Protein AF-R7UAU2-F1 (afdb_monomer)

Structure (mmCIF, N/CA/C/O backbone):
data_AF-R7UAU2-F1
#
_entry.id   AF-R7UAU2-F1
#
loop_
_atom_site.group_PDB
_atom_site.id
_atom_site.type_symbol
_atom_site.label_atom_id
_atom_site.label_alt_id
_atom_site.label_comp_id
_atom_site.label_asym_id
_atom_site.label_entity_id
_atom_site.label_seq_id
_atom_site.pdbx_PDB_ins_code
_atom_site.Cartn_x
_atom_site.Cartn_y
_atom_site.Cartn_z
_atom_site.occupancy
_atom_site.B_iso_or_equiv
_atom_site.auth_seq_id
_atom_site.auth_comp_id
_atom_site.auth_asym_id
_atom_site.auth_atom_id
_atom_site.pdbx_PDB_model_num
ATOM 1 N N . MET A 1 1 ? -3.458 11.412 8.082 1.00 78.75 1 MET A N 1
ATOM 2 C CA . MET A 1 1 ? -2.605 11.001 9.226 1.00 78.75 1 MET A CA 1
ATOM 3 C C . MET A 1 1 ? -3.317 10.881 10.577 1.00 78.75 1 MET A C 1
ATOM 5 O O . MET A 1 1 ? -2.822 10.136 11.412 1.00 78.75 1 MET A O 1
ATOM 9 N N . LYS A 1 2 ? -4.460 11.544 10.832 1.00 86.50 2 LYS A N 1
ATOM 10 C CA . LYS A 1 2 ? -5.156 11.449 12.136 1.00 86.50 2 LYS A CA 1
ATOM 11 C C . LYS A 1 2 ? -5.537 10.007 12.523 1.00 86.50 2 LYS A C 1
ATOM 13 O O . LYS A 1 2 ? -5.185 9.568 13.609 1.00 86.50 2 LYS A O 1
ATOM 18 N N . GLN A 1 3 ? -6.148 9.258 11.604 1.00 88.06 3 GLN A N 1
ATOM 19 C CA . GLN A 1 3 ? -6.543 7.860 11.840 1.00 88.06 3 GLN A CA 1
ATOM 20 C C . GLN A 1 3 ? -5.347 6.912 12.015 1.00 88.06 3 GLN A C 1
ATOM 22 O O . GLN A 1 3 ? -5.387 6.021 12.856 1.00 88.06 3 GLN A O 1
ATOM 27 N N . LEU A 1 4 ? -4.259 7.128 11.266 1.00 87.56 4 LEU A N 1
ATOM 28 C CA . LEU A 1 4 ? -3.021 6.360 11.434 1.00 87.56 4 LEU A CA 1
ATOM 29 C C . LEU A 1 4 ? -2.416 6.587 12.824 1.00 87.56 4 LEU A C 1
ATOM 31 O O . LEU A 1 4 ? -2.006 5.638 13.481 1.00 87.56 4 LEU A O 1
ATOM 35 N N . LYS A 1 5 ? -2.419 7.840 13.294 1.00 88.19 5 LYS A N 1
ATOM 36 C CA . LYS A 1 5 ? -1.955 8.196 14.637 1.00 88.19 5 LYS A CA 1
ATOM 37 C C . LYS A 1 5 ? -2.809 7.538 15.722 1.00 88.19 5 LYS A C 1
ATOM 39 O O . LYS A 1 5 ? -2.255 7.034 16.692 1.00 88.19 5 LYS A O 1
ATOM 44 N N . GLU A 1 6 ? -4.130 7.535 15.567 1.00 91.50 6 GLU A N 1
ATOM 45 C CA . GLU A 1 6 ? -5.039 6.858 16.500 1.00 91.50 6 GLU A CA 1
ATOM 46 C C . GLU A 1 6 ? -4.784 5.344 16.529 1.00 91.50 6 GLU A C 1
ATOM 48 O O . GLU A 1 6 ? -4.576 4.796 17.609 1.00 91.50 6 GLU A O 1
ATOM 53 N N . LYS A 1 7 ? -4.680 4.687 15.363 1.00 86.38 7 LYS A N 1
ATOM 54 C CA . LYS A 1 7 ? -4.355 3.252 15.267 1.00 86.38 7 LYS A CA 1
ATOM 55 C C . LYS A 1 7 ? -3.002 2.907 15.896 1.00 86.38 7 LYS A C 1
ATOM 57 O O . LYS A 1 7 ? -2.939 2.013 16.729 1.00 86.38 7 LYS A O 1
ATOM 62 N N . ALA A 1 8 ? -1.954 3.669 15.585 1.00 88.44 8 ALA A N 1
ATOM 63 C CA . ALA A 1 8 ? -0.624 3.483 16.170 1.00 88.44 8 ALA A CA 1
ATOM 64 C C . ALA A 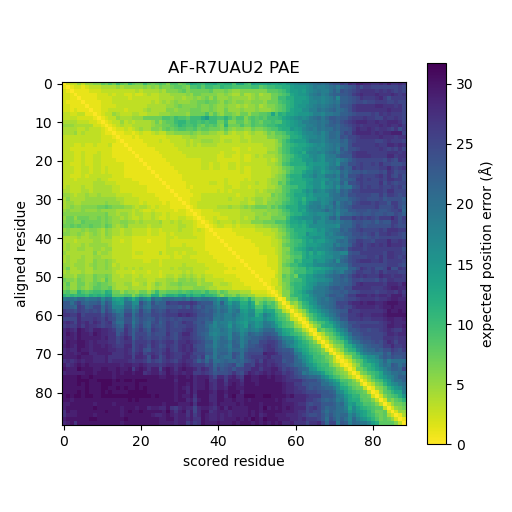1 8 ? -0.587 3.724 17.691 1.00 88.44 8 ALA A C 1
ATOM 66 O O . ALA A 1 8 ? 0.257 3.170 18.393 1.00 88.44 8 ALA A O 1
ATOM 67 N N . SER A 1 9 ? -1.477 4.580 18.208 1.00 88.38 9 SER A N 1
ATOM 68 C CA . SER A 1 9 ? -1.583 4.842 19.650 1.00 88.38 9 SER A CA 1
ATOM 69 C C . SER A 1 9 ? -2.353 3.740 20.379 1.00 88.38 9 SER A C 1
ATOM 71 O O . SER A 1 9 ? -2.087 3.510 21.556 1.00 88.38 9 SER A O 1
ATOM 73 N N . GLY A 1 10 ? -3.289 3.076 19.692 1.00 89.50 10 GLY A N 1
ATOM 74 C CA . GLY A 1 10 ? -4.037 1.931 20.208 1.00 89.50 10 GLY A CA 1
ATOM 75 C C . GLY A 1 10 ? -3.189 0.663 20.304 1.00 89.50 10 GLY A C 1
ATOM 76 O O . GLY A 1 10 ? -3.231 -0.013 21.327 1.00 89.50 10 GLY A O 1
ATOM 77 N N . ASP A 1 11 ? -2.373 0.381 19.284 1.00 89.06 11 ASP A N 1
ATOM 78 C CA . ASP A 1 11 ? -1.376 -0.691 19.312 1.00 89.06 11 ASP A CA 1
ATOM 79 C C . ASP A 1 11 ? -0.102 -0.277 18.559 1.00 89.06 11 ASP A C 1
ATOM 81 O O . ASP A 1 11 ? -0.077 -0.121 17.338 1.00 89.06 11 ASP A O 1
ATOM 85 N N . LYS A 1 12 ? 0.991 -0.119 19.311 1.00 87.38 12 LYS A N 1
ATOM 86 C CA . LYS A 1 12 ? 2.307 0.259 18.770 1.00 87.38 12 LYS A CA 1
ATOM 87 C C . LYS A 1 12 ? 2.984 -0.880 18.006 1.00 87.38 12 LYS A C 1
ATOM 89 O O . LYS A 1 12 ? 3.933 -0.639 17.258 1.00 87.38 12 LYS A O 1
ATOM 94 N N . ASN A 1 13 ? 2.553 -2.118 18.235 1.00 88.00 13 ASN A N 1
ATOM 95 C CA . ASN A 1 13 ? 3.130 -3.304 17.622 1.00 88.00 13 ASN A CA 1
ATOM 96 C C . ASN A 1 13 ? 2.305 -3.855 16.465 1.00 88.00 13 ASN A C 1
ATOM 98 O O . ASN A 1 13 ? 2.759 -4.817 15.845 1.00 88.00 13 ASN A O 1
ATOM 102 N N . ASP A 1 14 ? 1.191 -3.204 16.125 1.00 87.56 14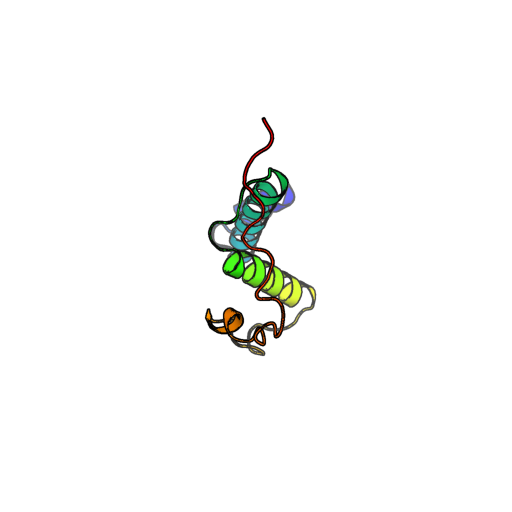 ASP A N 1
ATOM 103 C CA . ASP A 1 14 ? 0.347 -3.578 15.000 1.00 87.56 14 ASP A CA 1
ATOM 104 C C . ASP A 1 14 ? 1.179 -3.635 13.708 1.00 87.56 14 ASP A C 1
ATOM 106 O O . ASP A 1 14 ? 1.720 -2.635 13.216 1.00 87.56 14 ASP A O 1
ATOM 110 N N . LYS A 1 15 ? 1.298 -4.850 13.165 1.00 85.75 15 LYS A N 1
ATOM 111 C CA . LYS A 1 15 ? 2.044 -5.122 11.937 1.00 85.75 15 LYS A CA 1
ATOM 112 C C . LYS A 1 15 ? 1.455 -4.363 10.748 1.00 85.75 15 LYS A C 1
ATOM 114 O O . LYS A 1 15 ? 2.219 -3.841 9.944 1.00 85.75 15 LYS A O 1
ATOM 119 N N . SER A 1 16 ? 0.130 -4.230 10.670 1.00 84.12 16 SER A N 1
ATOM 120 C CA . SER A 1 16 ? -0.543 -3.508 9.585 1.00 84.12 16 SER A CA 1
ATOM 121 C C . SER A 1 16 ? -0.216 -2.013 9.608 1.00 84.12 16 SER A C 1
ATOM 123 O O . SER A 1 16 ? -0.016 -1.402 8.559 1.00 84.12 16 SER A O 1
ATOM 125 N N . VAL A 1 17 ? -0.071 -1.428 10.803 1.00 89.81 17 VAL A N 1
ATOM 126 C CA . VAL A 1 17 ? 0.336 -0.028 10.978 1.00 89.81 17 VAL A CA 1
ATOM 127 C C . VAL A 1 17 ? 1.791 0.169 10.555 1.00 89.81 17 VAL A C 1
ATOM 129 O O . VAL A 1 17 ? 2.084 1.123 9.835 1.00 89.81 17 VAL A O 1
ATOM 132 N N . LYS A 1 18 ? 2.695 -0.735 10.954 1.00 89.44 18 LYS A N 1
ATOM 133 C CA . LYS A 1 18 ? 4.112 -0.695 10.544 1.00 89.44 18 LYS A CA 1
ATOM 134 C C . LYS A 1 18 ? 4.261 -0.827 9.029 1.00 89.44 18 LYS A C 1
ATOM 136 O O . LYS A 1 18 ? 4.955 -0.023 8.410 1.00 89.44 18 LYS A O 1
ATOM 141 N N . ASP A 1 19 ? 3.558 -1.786 8.433 1.00 88.50 19 ASP A N 1
ATOM 142 C CA . ASP A 1 19 ? 3.569 -2.005 6.988 1.00 88.50 19 ASP A CA 1
ATOM 143 C C . ASP A 1 19 ? 3.010 -0.780 6.239 1.00 88.50 19 ASP A C 1
ATOM 145 O O . ASP A 1 19 ? 3.577 -0.351 5.233 1.00 88.50 19 ASP A O 1
ATOM 149 N N . LEU A 1 20 ? 1.956 -0.143 6.759 1.00 89.19 20 LEU A N 1
ATOM 150 C CA . LEU A 1 20 ? 1.396 1.077 6.175 1.00 89.19 20 LEU A CA 1
ATOM 151 C C . LEU A 1 20 ? 2.354 2.272 6.239 1.00 89.19 20 LEU A C 1
ATOM 153 O O . LEU A 1 20 ? 2.461 3.011 5.262 1.00 89.19 20 LEU A O 1
ATOM 157 N N . VAL A 1 21 ? 3.074 2.458 7.347 1.00 91.94 21 VAL A N 1
ATOM 158 C CA . VAL A 1 21 ? 4.083 3.525 7.471 1.00 91.94 21 VAL A CA 1
ATOM 159 C C . VAL A 1 21 ? 5.225 3.326 6.473 1.00 91.94 21 VAL A C 1
ATOM 161 O O . VAL A 1 21 ? 5.599 4.280 5.791 1.00 91.94 21 VAL A O 1
ATOM 164 N N . ASN A 1 22 ? 5.734 2.099 6.337 1.00 91.19 22 ASN A N 1
ATOM 165 C CA . ASN A 1 22 ? 6.798 1.792 5.377 1.00 91.19 22 ASN A CA 1
ATOM 166 C C . ASN A 1 22 ? 6.337 2.003 3.931 1.00 91.19 22 ASN A C 1
ATOM 168 O O . ASN A 1 22 ? 7.055 2.606 3.138 1.00 91.19 22 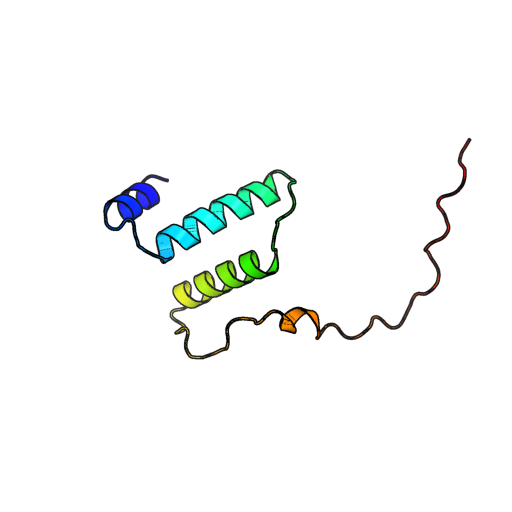ASN A O 1
ATOM 172 N N . LEU A 1 23 ? 5.107 1.591 3.604 1.00 91.38 23 LEU A N 1
ATOM 173 C CA . LEU A 1 23 ? 4.540 1.819 2.277 1.00 91.38 23 LEU A CA 1
ATOM 174 C C . LEU A 1 23 ? 4.430 3.318 1.954 1.00 91.38 23 LEU A C 1
ATOM 176 O O . LEU A 1 23 ? 4.802 3.741 0.861 1.00 91.38 23 LEU A O 1
ATOM 180 N N . LEU A 1 24 ? 3.954 4.129 2.906 1.00 92.50 24 LEU A N 1
ATOM 181 C CA . LEU A 1 24 ? 3.867 5.587 2.762 1.00 92.50 24 LEU A CA 1
ATOM 182 C C . LEU A 1 24 ? 5.246 6.220 2.534 1.00 92.50 24 LEU A C 1
ATOM 184 O O . LEU A 1 24 ? 5.373 7.111 1.694 1.00 92.50 24 LEU A O 1
ATOM 188 N N . TYR A 1 25 ? 6.266 5.760 3.259 1.00 94.56 25 TYR A N 1
ATOM 189 C CA . TYR A 1 25 ? 7.638 6.242 3.116 1.00 94.56 25 TYR A CA 1
ATOM 190 C C . TYR A 1 25 ? 8.213 5.922 1.732 1.00 94.56 25 TYR A C 1
ATOM 192 O O . TYR A 1 25 ? 8.624 6.835 1.022 1.00 94.56 25 TYR A O 1
ATOM 200 N N . GLU A 1 26 ? 8.167 4.659 1.314 1.00 93.25 26 GLU A N 1
ATOM 201 C CA . GLU A 1 26 ? 8.699 4.206 0.023 1.00 93.25 26 GLU A CA 1
ATOM 202 C C . GLU A 1 26 ? 7.948 4.836 -1.164 1.00 93.25 26 GLU A C 1
ATOM 204 O O . GLU A 1 26 ? 8.565 5.278 -2.131 1.00 93.25 26 GLU A O 1
ATOM 209 N N . THR A 1 27 ? 6.622 4.993 -1.064 1.00 93.00 27 THR A N 1
ATOM 210 C CA . THR A 1 27 ? 5.830 5.714 -2.080 1.00 93.00 27 THR A CA 1
ATOM 211 C C . THR A 1 27 ? 6.246 7.182 -2.167 1.00 93.00 27 THR A C 1
ATOM 213 O O . THR A 1 27 ? 6.371 7.739 -3.258 1.00 93.00 27 THR A O 1
ATOM 216 N N . SER A 1 28 ? 6.488 7.818 -1.016 1.00 94.12 28 SER A N 1
ATOM 217 C CA . SER A 1 28 ? 6.970 9.202 -0.973 1.00 94.12 28 SER A CA 1
ATOM 218 C C . SER A 1 28 ? 8.358 9.314 -1.603 1.00 94.12 28 SER A C 1
ATOM 220 O O . SER A 1 28 ? 8.592 10.252 -2.362 1.00 94.12 28 SER A O 1
ATOM 222 N N . LEU A 1 29 ? 9.235 8.338 -1.350 1.00 94.31 29 LEU A N 1
ATOM 223 C CA . LEU A 1 29 ? 10.576 8.233 -1.927 1.00 94.31 29 LEU A CA 1
ATOM 224 C C . LEU A 1 29 ? 10.499 8.191 -3.462 1.00 94.31 29 LEU A C 1
ATOM 226 O O . LEU A 1 29 ? 11.067 9.059 -4.126 1.00 94.31 29 LEU A O 1
ATOM 230 N N . LEU A 1 30 ? 9.680 7.282 -4.002 1.00 91.31 30 LEU A N 1
ATOM 231 C CA . LEU A 1 30 ? 9.454 7.136 -5.441 1.00 91.31 30 LEU A CA 1
ATOM 232 C C . LEU A 1 30 ? 8.872 8.412 -6.067 1.00 91.31 30 LEU A C 1
ATOM 234 O O . LEU A 1 30 ? 9.388 8.909 -7.065 1.00 91.31 30 LEU A O 1
ATOM 238 N N . SER A 1 31 ? 7.830 8.992 -5.458 1.00 94.38 31 SER A N 1
ATOM 239 C CA . SER A 1 31 ? 7.205 10.230 -5.959 1.00 94.38 31 SER A CA 1
ATOM 240 C C . SER A 1 31 ? 8.125 11.455 -5.893 1.00 94.38 31 SER A C 1
ATOM 242 O O . SER A 1 31 ? 7.947 12.403 -6.653 1.00 94.38 31 SER A O 1
ATOM 244 N N . SER A 1 32 ? 9.122 11.424 -5.005 1.00 96.44 32 SER A N 1
ATOM 245 C CA . SER A 1 32 ? 10.137 12.472 -4.868 1.00 96.44 32 SER A CA 1
ATOM 246 C C . SER A 1 32 ? 11.326 12.274 -5.817 1.00 96.44 32 SER A C 1
ATOM 248 O O . SER A 1 32 ? 12.268 13.060 -5.770 1.00 96.44 32 SER A O 1
ATOM 250 N N . GLY A 1 33 ? 11.299 11.242 -6.669 1.00 94.94 33 GLY A N 1
ATOM 251 C CA . GLY A 1 33 ? 12.348 10.946 -7.648 1.00 94.94 33 GLY A CA 1
ATOM 252 C C . GLY A 1 33 ? 13.531 10.146 -7.097 1.00 94.94 33 GLY A C 1
ATOM 253 O O . GLY A 1 33 ? 14.550 10.027 -7.774 1.00 94.94 33 GLY A O 1
ATOM 254 N N . PHE A 1 34 ? 13.420 9.598 -5.886 1.00 94.44 34 PHE A N 1
ATOM 255 C CA . PHE A 1 34 ? 14.425 8.698 -5.325 1.00 94.44 34 PHE A CA 1
ATOM 256 C C . PHE A 1 34 ? 14.119 7.247 -5.708 1.00 94.44 34 PHE A C 1
ATOM 258 O O . PHE A 1 34 ? 12.964 6.855 -5.877 1.00 94.44 34 PHE A O 1
ATOM 265 N N . SER A 1 35 ? 15.170 6.437 -5.822 1.00 91.88 35 SER A N 1
ATOM 266 C CA . SER A 1 35 ? 15.038 4.994 -6.042 1.00 91.88 35 SER A CA 1
ATOM 267 C C . SER A 1 35 ? 14.739 4.263 -4.733 1.00 91.88 35 SER A C 1
ATOM 269 O O . SER A 1 35 ? 15.148 4.705 -3.658 1.00 91.88 35 SER A O 1
ATOM 271 N N . LEU A 1 36 ? 14.031 3.138 -4.827 1.00 91.12 36 LEU A N 1
ATOM 272 C CA . LEU A 1 36 ? 13.827 2.226 -3.703 1.00 91.12 36 LEU A CA 1
ATOM 273 C C . LEU A 1 36 ? 15.090 1.392 -3.469 1.00 91.12 36 LEU A C 1
ATOM 275 O O . LEU A 1 36 ? 15.763 1.021 -4.426 1.00 91.12 36 LEU A O 1
ATOM 279 N N . GLU A 1 37 ? 15.379 1.077 -2.206 1.00 89.69 37 GLU A N 1
ATOM 280 C CA . GLU A 1 37 ? 16.472 0.166 -1.841 1.00 89.69 37 GLU A CA 1
ATOM 281 C C . GLU A 1 37 ? 16.163 -1.270 -2.283 1.00 89.69 37 GLU A C 1
ATOM 283 O O . GLU A 1 37 ? 17.002 -1.925 -2.892 1.00 89.69 37 GLU A O 1
ATOM 288 N N . ASP A 1 38 ? 14.925 -1.716 -2.046 1.00 89.69 38 ASP A N 1
ATOM 289 C CA . ASP A 1 38 ? 14.427 -3.023 -2.470 1.00 89.69 38 ASP A CA 1
ATOM 290 C C . ASP A 1 38 ? 13.002 -2.906 -3.059 1.00 89.69 38 ASP A C 1
ATOM 292 O O . ASP A 1 38 ? 12.003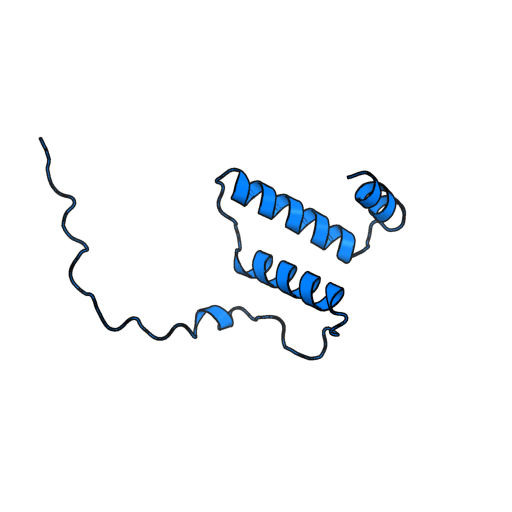 -2.845 -2.325 1.00 89.69 38 ASP A O 1
ATOM 296 N N . PRO A 1 39 ? 12.875 -2.859 -4.398 1.00 90.00 39 PRO A N 1
ATOM 297 C CA . PRO A 1 39 ? 11.582 -2.825 -5.077 1.00 90.00 39 PRO A CA 1
ATOM 298 C C . PRO A 1 39 ? 10.722 -4.079 -4.850 1.00 90.00 39 PRO A C 1
ATOM 300 O O . PRO A 1 39 ? 9.491 -3.981 -4.861 1.00 90.00 39 PRO A O 1
ATOM 303 N N . ALA A 1 40 ? 11.333 -5.249 -4.633 1.00 90.19 40 ALA A N 1
ATOM 304 C CA . ALA A 1 40 ? 10.609 -6.506 -4.451 1.00 90.19 40 ALA A CA 1
ATOM 305 C C . ALA A 1 40 ? 9.885 -6.526 -3.099 1.00 90.19 40 ALA A C 1
ATOM 307 O O . ALA A 1 40 ? 8.710 -6.899 -3.022 1.00 90.19 40 ALA A O 1
ATOM 308 N N . VAL A 1 41 ? 10.536 -6.028 -2.044 1.00 89.69 41 VAL A N 1
ATOM 309 C CA . VAL A 1 41 ? 9.917 -5.865 -0.719 1.00 89.69 41 VAL A CA 1
ATOM 310 C C . VAL A 1 41 ? 8.757 -4.866 -0.760 1.00 89.69 41 VAL A C 1
ATOM 312 O O . VAL A 1 41 ? 7.704 -5.121 -0.162 1.00 89.69 41 VAL A O 1
ATOM 315 N N . HIS A 1 42 ? 8.901 -3.759 -1.497 1.00 91.00 42 HIS A N 1
ATOM 316 C CA . HIS A 1 42 ? 7.811 -2.799 -1.701 1.00 91.00 42 HIS A CA 1
ATOM 317 C C . HIS A 1 42 ? 6.595 -3.458 -2.370 1.00 91.00 42 HIS A C 1
ATOM 319 O O . HIS A 1 42 ? 5.472 -3.367 -1.860 1.00 91.00 42 HIS A O 1
ATOM 325 N N . ALA A 1 43 ? 6.821 -4.189 -3.467 1.00 90.44 43 ALA A N 1
ATOM 326 C CA . ALA A 1 43 ? 5.777 -4.903 -4.199 1.00 90.44 43 ALA A CA 1
ATOM 327 C C . ALA A 1 43 ? 5.091 -5.977 -3.338 1.00 90.44 43 ALA A C 1
ATOM 329 O O . ALA A 1 43 ? 3.860 -6.037 -3.278 1.00 90.44 43 ALA A O 1
ATOM 330 N N . ALA A 1 44 ? 5.865 -6.774 -2.594 1.00 89.69 44 ALA A N 1
ATOM 331 C CA . ALA A 1 44 ? 5.332 -7.775 -1.672 1.00 89.69 44 ALA A CA 1
ATOM 332 C C . ALA A 1 44 ? 4.399 -7.146 -0.623 1.00 89.69 44 ALA A C 1
ATOM 334 O O . ALA A 1 44 ? 3.337 -7.696 -0.309 1.00 89.69 44 ALA A O 1
ATOM 335 N N . ARG A 1 45 ? 4.747 -5.956 -0.118 1.00 89.06 45 ARG A N 1
ATOM 336 C CA . ARG A 1 45 ? 3.915 -5.220 0.841 1.00 89.06 45 ARG A CA 1
ATOM 337 C C . ARG A 1 45 ? 2.606 -4.721 0.223 1.00 89.06 45 ARG A C 1
ATOM 339 O O . ARG A 1 45 ? 1.562 -4.824 0.869 1.00 89.06 45 ARG A O 1
ATOM 346 N N . ILE A 1 46 ? 2.638 -4.235 -1.020 1.00 90.94 46 ILE A N 1
ATOM 347 C CA . ILE A 1 46 ? 1.430 -3.847 -1.770 1.00 90.94 46 ILE A CA 1
ATOM 348 C C . ILE A 1 46 ? 0.518 -5.060 -1.967 1.00 90.94 46 ILE A C 1
ATOM 350 O O . ILE A 1 46 ? -0.672 -4.993 -1.660 1.00 90.94 46 ILE A O 1
ATOM 354 N N . HIS A 1 47 ? 1.070 -6.190 -2.410 1.00 89.62 47 HIS A N 1
ATOM 355 C CA . HIS A 1 47 ? 0.300 -7.416 -2.617 1.00 89.62 47 HIS A CA 1
ATOM 356 C C . HIS A 1 47 ? -0.361 -7.900 -1.322 1.00 89.62 47 HIS A C 1
ATOM 358 O O . HIS A 1 47 ? -1.539 -8.252 -1.338 1.00 89.62 47 HIS A O 1
ATOM 364 N N . ARG A 1 48 ? 0.346 -7.849 -0.185 1.00 86.12 48 ARG A N 1
ATOM 365 C CA . ARG A 1 48 ? -0.228 -8.166 1.133 1.00 86.12 48 ARG A CA 1
ATOM 366 C C . ARG A 1 48 ? -1.412 -7.254 1.474 1.00 86.12 48 ARG A C 1
ATOM 368 O O . ARG A 1 48 ? -2.439 -7.742 1.935 1.00 86.12 48 ARG A O 1
ATOM 375 N N . MET A 1 49 ? -1.303 -5.947 1.226 1.00 86.00 49 MET A N 1
ATOM 376 C CA . MET A 1 49 ? -2.409 -5.012 1.469 1.00 86.00 49 MET A CA 1
ATOM 377 C C . MET A 1 49 ? -3.620 -5.277 0.573 1.00 86.00 49 MET A C 1
ATOM 379 O O . MET A 1 49 ? -4.749 -5.213 1.054 1.00 86.00 49 MET A O 1
ATOM 383 N N . ILE A 1 50 ? -3.399 -5.600 -0.705 1.00 87.81 50 ILE A N 1
ATOM 384 C CA . ILE A 1 50 ? -4.479 -5.952 -1.635 1.00 87.81 50 ILE A CA 1
ATOM 385 C C . ILE A 1 50 ? -5.178 -7.230 -1.164 1.00 87.81 50 ILE A C 1
ATOM 387 O O . ILE A 1 50 ? -6.401 -7.246 -1.070 1.00 87.81 50 ILE A O 1
ATOM 391 N N . LYS A 1 51 ? -4.418 -8.269 -0.792 1.00 84.50 51 LYS A N 1
ATOM 392 C CA . LYS A 1 51 ? -4.970 -9.518 -0.244 1.00 84.50 51 LYS A CA 1
ATOM 393 C C . LYS A 1 51 ? -5.837 -9.262 0.991 1.00 84.50 51 LYS A C 1
ATOM 395 O O . LYS A 1 51 ? -6.982 -9.701 1.021 1.00 84.50 51 LYS A O 1
ATOM 400 N N . LEU A 1 52 ? -5.347 -8.465 1.946 1.00 84.50 52 LEU A N 1
ATOM 401 C CA . LEU A 1 52 ? -6.119 -8.067 3.131 1.00 84.50 52 LEU A CA 1
ATOM 402 C C . LEU A 1 52 ? -7.388 -7.280 2.772 1.00 84.50 52 LEU A C 1
ATOM 404 O O . LEU A 1 52 ? -8.437 -7.510 3.366 1.00 84.50 52 LEU A O 1
ATOM 408 N N . GLY A 1 53 ? -7.314 -6.369 1.798 1.00 85.31 53 GLY A N 1
ATOM 409 C CA . GLY A 1 53 ? -8.468 -5.597 1.327 1.00 85.31 53 GLY A CA 1
ATOM 410 C C .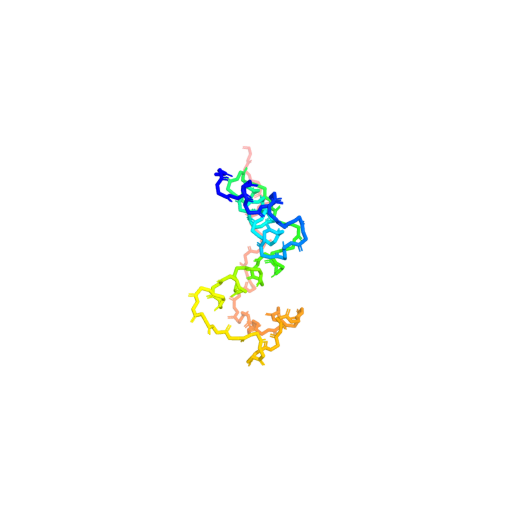 GLY A 1 53 ? -9.524 -6.443 0.610 1.00 85.31 53 GLY A C 1
ATOM 411 O O . GLY A 1 53 ? -10.706 -6.110 0.657 1.00 85.31 53 GLY A O 1
ATOM 412 N N . LEU A 1 54 ? -9.104 -7.542 -0.020 1.00 86.88 54 LEU A N 1
ATOM 413 C CA . LEU A 1 54 ? -9.974 -8.513 -0.688 1.00 86.88 54 LEU A CA 1
ATOM 414 C C . LEU A 1 54 ? -10.430 -9.658 0.234 1.00 86.88 54 LEU A C 1
ATOM 416 O O . LEU A 1 54 ? -11.264 -10.459 -0.179 1.00 86.88 54 LEU A O 1
ATOM 420 N N . GLY A 1 55 ? -9.912 -9.738 1.465 1.00 84.56 55 GLY A N 1
ATOM 421 C CA . GLY A 1 55 ? -10.213 -10.822 2.405 1.00 84.56 55 GLY A CA 1
ATOM 422 C C . GLY A 1 55 ? -9.627 -12.179 1.998 1.00 84.56 55 GLY A C 1
ATOM 423 O O . GLY A 1 55 ? -10.214 -13.207 2.314 1.00 84.56 55 GLY A O 1
ATOM 424 N N . ILE A 1 56 ? -8.509 -12.184 1.266 1.00 83.25 56 ILE A N 1
ATOM 425 C CA . ILE A 1 56 ? -7.794 -13.399 0.856 1.00 83.25 56 ILE A CA 1
ATOM 426 C C . ILE A 1 56 ? -6.752 -13.721 1.935 1.00 83.25 56 ILE A C 1
ATOM 428 O O . ILE A 1 56 ? -5.869 -12.898 2.194 1.00 83.25 56 ILE A O 1
ATOM 432 N N . ASP A 1 57 ? -6.857 -14.896 2.559 1.00 69.00 57 ASP A N 1
ATOM 433 C CA . ASP A 1 57 ? -5.944 -15.330 3.622 1.00 69.00 57 ASP A CA 1
ATOM 434 C C . ASP A 1 57 ? -4.521 -15.616 3.107 1.00 69.00 57 ASP A C 1
ATOM 436 O O . ASP A 1 57 ? -4.299 -16.017 1.963 1.00 69.00 57 ASP A O 1
ATOM 440 N N . GLU A 1 58 ? -3.527 -15.394 3.978 1.00 60.09 58 GLU A N 1
ATOM 441 C CA . GLU A 1 58 ? -2.091 -15.481 3.659 1.00 60.09 58 GLU A CA 1
ATOM 442 C C . GLU A 1 58 ? -1.599 -16.909 3.343 1.00 60.09 58 GLU A C 1
ATOM 444 O O . GLU A 1 58 ? -0.466 -17.061 2.891 1.00 60.09 58 GLU A O 1
ATOM 449 N N . GLU A 1 59 ? -2.422 -17.940 3.562 1.00 55.75 59 GLU A N 1
ATOM 450 C CA . GLU A 1 59 ? -2.052 -19.352 3.368 1.00 55.75 59 GLU A CA 1
ATOM 451 C C . GLU A 1 59 ? -2.024 -19.802 1.902 1.00 55.75 59 GLU A C 1
ATOM 453 O O . GLU A 1 59 ? -1.417 -20.828 1.604 1.00 55.75 59 GLU A O 1
ATOM 458 N N . ASP A 1 60 ? -2.632 -19.055 0.975 1.00 49.16 60 ASP A N 1
ATOM 459 C CA . ASP A 1 60 ? -2.891 -19.612 -0.360 1.00 49.16 60 ASP A CA 1
ATOM 460 C C . ASP A 1 60 ? -1.682 -19.555 -1.312 1.00 49.16 60 ASP A C 1
ATOM 462 O O . ASP A 1 60 ? -1.637 -20.280 -2.301 1.00 49.16 60 ASP A O 1
ATOM 466 N N . LEU A 1 61 ? -0.666 -18.724 -1.043 1.00 46.69 61 LEU A N 1
ATOM 467 C CA . LEU A 1 61 ? 0.485 -18.583 -1.945 1.00 46.69 61 LEU A CA 1
ATOM 468 C C . LEU A 1 61 ? 1.769 -18.230 -1.182 1.00 46.69 61 LEU A C 1
ATOM 470 O O . LEU A 1 61 ? 1.740 -17.299 -0.368 1.00 46.69 61 LEU A O 1
ATOM 474 N N . PRO A 1 62 ? 2.906 -18.893 -1.484 1.00 43.69 62 PRO A N 1
ATOM 475 C CA . PRO A 1 62 ? 4.188 -18.555 -0.887 1.00 43.69 62 PRO A CA 1
ATOM 476 C C . PRO A 1 62 ? 4.479 -17.069 -1.113 1.00 43.69 62 PRO A C 1
ATOM 478 O O . PRO A 1 62 ? 4.234 -16.523 -2.193 1.00 43.69 62 PRO A O 1
ATOM 481 N N . LEU A 1 63 ? 4.987 -16.407 -0.067 1.00 48.88 63 LEU A N 1
ATOM 482 C CA . LEU A 1 63 ? 5.667 -15.117 -0.188 1.00 48.88 63 LEU A CA 1
ATOM 483 C C . LEU A 1 63 ? 6.574 -15.192 -1.423 1.00 48.88 63 LEU A C 1
ATOM 485 O O . LEU A 1 63 ? 7.229 -16.227 -1.576 1.00 48.88 63 LEU A O 1
ATOM 489 N N . PRO A 1 64 ? 6.614 -14.168 -2.298 1.00 44.72 64 PRO A N 1
ATOM 490 C CA . PRO A 1 64 ? 7.577 -14.156 -3.383 1.00 44.72 64 PRO A CA 1
ATOM 491 C C . PRO A 1 64 ? 8.963 -14.196 -2.738 1.00 44.72 64 PRO A C 1
ATOM 493 O O . PRO A 1 64 ? 9.471 -13.203 -2.227 1.00 44.72 64 PRO A O 1
ATOM 496 N N . SER A 1 65 ? 9.515 -15.403 -2.671 1.00 44.50 65 SER A N 1
ATOM 497 C CA . SER A 1 65 ? 10.934 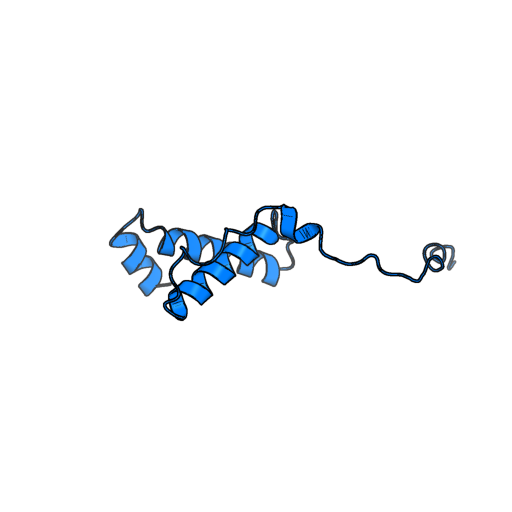-15.641 -2.542 1.00 44.50 65 SER A CA 1
ATOM 498 C C . SER A 1 65 ? 11.592 -14.940 -3.727 1.00 44.50 65 SER A C 1
ATOM 500 O O . SER A 1 65 ? 10.993 -14.820 -4.798 1.00 44.50 65 SER A O 1
ATOM 502 N N . GLU A 1 66 ? 12.821 -14.486 -3.510 1.00 49.53 66 GLU A N 1
ATOM 503 C CA . GLU A 1 66 ? 13.721 -13.789 -4.440 1.00 49.53 66 GLU A CA 1
ATOM 504 C C . GLU A 1 66 ? 13.804 -14.407 -5.862 1.00 49.53 66 GLU A C 1
ATOM 506 O O . GLU A 1 66 ? 14.293 -13.768 -6.791 1.00 49.53 66 GLU A O 1
ATOM 511 N N . ALA A 1 67 ? 13.250 -15.607 -6.063 1.00 42.31 67 ALA A N 1
ATOM 512 C CA . ALA A 1 67 ? 13.110 -16.327 -7.326 1.00 42.31 67 ALA A CA 1
ATOM 513 C C . ALA A 1 67 ? 12.131 -15.719 -8.357 1.00 42.31 67 ALA A C 1
ATOM 515 O O . ALA A 1 67 ? 12.177 -16.107 -9.520 1.00 42.31 67 ALA A O 1
ATOM 516 N N . ALA A 1 68 ? 11.267 -14.757 -8.004 1.00 45.88 68 ALA A N 1
ATOM 517 C CA . ALA A 1 68 ? 10.367 -14.135 -8.997 1.00 45.88 68 ALA A CA 1
ATOM 518 C C . ALA A 1 68 ? 11.097 -13.253 -10.039 1.00 45.88 68 ALA A C 1
ATOM 520 O O . ALA A 1 68 ? 10.477 -12.763 -10.981 1.00 45.88 68 ALA A O 1
ATOM 521 N N . SER A 1 69 ? 12.410 -13.066 -9.882 1.00 48.44 69 SER A N 1
ATOM 522 C CA . SER A 1 69 ? 13.278 -12.376 -10.843 1.00 48.44 69 SER A CA 1
ATOM 523 C C . SER A 1 69 ? 13.742 -13.282 -11.997 1.00 48.44 69 SER A C 1
ATOM 525 O O . SER A 1 69 ? 14.279 -12.772 -12.977 1.00 48.44 69 SER A O 1
ATOM 527 N N . GLU A 1 70 ? 13.561 -14.607 -11.895 1.00 46.78 70 GLU A N 1
ATOM 528 C CA . GLU A 1 70 ? 14.133 -15.587 -12.839 1.00 46.78 70 GLU A CA 1
ATOM 529 C C . GLU A 1 70 ? 13.157 -16.076 -13.925 1.00 46.78 70 GLU A C 1
ATOM 531 O O . GLU A 1 70 ? 13.554 -16.837 -14.803 1.00 46.78 70 GLU A O 1
ATOM 536 N N . GLU A 1 71 ? 11.901 -15.616 -13.928 1.00 50.81 71 GLU A N 1
ATOM 537 C CA . GLU A 1 71 ? 10.897 -15.990 -14.942 1.00 50.81 71 GLU A CA 1
ATOM 538 C C . GLU A 1 71 ? 10.600 -14.851 -15.934 1.00 50.81 71 GLU A C 1
ATOM 540 O O . GLU A 1 71 ? 9.492 -14.705 -16.448 1.00 50.81 71 GLU A O 1
ATOM 545 N N . MET A 1 72 ? 11.603 -14.019 -16.232 1.00 56.25 72 MET A N 1
ATOM 546 C CA . MET A 1 72 ? 11.588 -13.246 -17.474 1.00 56.25 72 MET A CA 1
ATOM 547 C C . MET A 1 72 ? 12.209 -14.110 -18.578 1.00 56.25 72 MET A C 1
ATOM 549 O O . MET A 1 72 ? 13.392 -14.445 -18.474 1.00 56.25 72 MET A O 1
ATOM 553 N N . PRO A 1 73 ? 11.455 -14.498 -19.627 1.00 68.50 73 PRO A N 1
ATOM 554 C CA . PRO A 1 73 ? 12.055 -15.161 -20.776 1.00 68.50 73 PRO A CA 1
ATOM 555 C C . PRO A 1 73 ? 13.134 -14.243 -21.372 1.00 68.50 73 PRO A C 1
ATOM 557 O O . PRO A 1 73 ? 12.940 -13.022 -21.395 1.00 68.50 73 PRO A O 1
ATOM 560 N N . PRO A 1 74 ? 14.274 -14.791 -21.833 1.00 61.50 74 PRO A N 1
ATOM 561 C CA . PRO A 1 74 ? 15.306 -13.981 -22.464 1.00 61.50 74 PRO A CA 1
ATOM 562 C C . PRO A 1 74 ? 14.692 -13.223 -23.646 1.00 61.50 74 PRO A C 1
ATOM 564 O O . PRO A 1 74 ? 13.989 -13.811 -24.469 1.00 61.50 74 PRO A O 1
ATOM 567 N N . LEU A 1 75 ? 14.931 -11.910 -23.707 1.00 59.50 75 LEU A N 1
ATOM 568 C CA . LEU A 1 75 ? 14.594 -11.102 -24.875 1.00 59.50 75 LEU A CA 1
ATOM 569 C C . LEU A 1 75 ? 15.456 -11.591 -26.046 1.00 59.50 75 LEU A C 1
ATOM 571 O O . LEU A 1 75 ? 16.638 -11.269 -26.130 1.00 59.50 75 LEU A O 1
ATOM 575 N N . GLU A 1 76 ? 14.880 -12.400 -26.934 1.00 57.25 76 GLU A N 1
ATOM 576 C CA . GLU A 1 76 ? 15.477 -12.664 -28.243 1.00 57.25 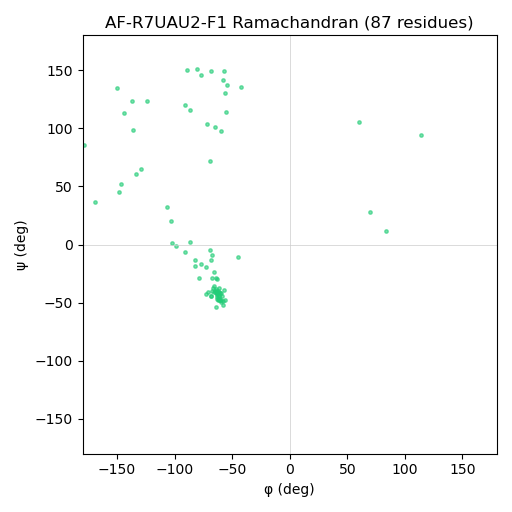76 GLU A CA 1
ATOM 577 C C . GLU A 1 76 ? 15.331 -11.408 -29.111 1.00 57.25 76 GLU A C 1
ATOM 579 O O . GLU A 1 76 ? 14.251 -11.118 -29.628 1.00 57.25 76 GLU A O 1
ATOM 584 N N . GLY A 1 77 ? 16.439 -10.679 -29.264 1.00 52.62 77 GLY A N 1
ATOM 585 C CA . GLY A 1 77 ? 16.609 -9.603 -30.241 1.00 52.62 77 GLY A CA 1
ATOM 586 C C . GLY A 1 77 ? 16.765 -8.219 -29.614 1.00 52.62 77 GLY A C 1
ATOM 587 O O . GLY A 1 77 ? 15.772 -7.559 -29.329 1.00 52.62 77 GLY A O 1
ATOM 588 N N . ASP A 1 78 ? 18.006 -7.779 -29.396 1.00 44.50 78 ASP A N 1
ATOM 589 C CA . ASP A 1 78 ? 18.692 -6.867 -30.3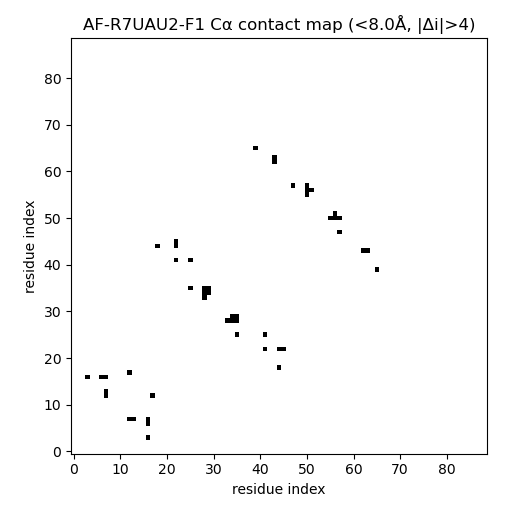30 1.00 44.50 78 ASP A CA 1
ATOM 590 C C . ASP A 1 78 ? 20.115 -6.588 -29.801 1.00 44.50 78 ASP A C 1
ATOM 592 O O . ASP A 1 78 ? 20.374 -5.639 -29.059 1.00 44.50 78 ASP A O 1
ATOM 596 N N . ASP A 1 79 ? 21.049 -7.475 -30.150 1.00 52.47 79 ASP A N 1
ATOM 597 C CA . ASP A 1 79 ? 22.482 -7.175 -30.171 1.00 52.47 79 ASP A CA 1
ATOM 598 C C . ASP A 1 79 ? 22.748 -6.182 -31.323 1.00 52.47 79 ASP A C 1
ATOM 600 O O . ASP A 1 79 ? 23.274 -6.611 -32.342 1.00 52.47 79 ASP A O 1
ATOM 604 N N . ASP A 1 80 ? 22.350 -4.898 -31.229 1.00 55.72 80 ASP A N 1
ATOM 605 C CA . ASP A 1 80 ? 22.934 -3.848 -32.103 1.00 55.72 80 ASP A CA 1
ATOM 606 C C . ASP A 1 80 ? 22.638 -2.358 -31.781 1.00 55.72 80 ASP A C 1
ATOM 608 O O . ASP A 1 80 ? 22.538 -1.544 -32.697 1.00 55.72 80 ASP A O 1
ATOM 612 N N . ASP A 1 81 ? 22.556 -1.907 -30.517 1.00 54.22 81 ASP A N 1
ATOM 613 C CA . ASP A 1 81 ? 22.586 -0.438 -30.280 1.00 54.22 81 ASP A CA 1
ATOM 614 C C . ASP A 1 81 ? 23.236 0.018 -28.958 1.00 54.22 81 ASP A C 1
ATOM 616 O O . ASP A 1 81 ? 22.734 0.873 -28.228 1.00 54.22 81 ASP A O 1
ATOM 620 N N . THR A 1 82 ? 24.402 -0.550 -28.624 1.00 49.88 82 THR A N 1
ATOM 621 C CA . THR A 1 82 ? 25.245 -0.084 -27.498 1.00 49.88 82 THR A CA 1
ATOM 622 C C . THR A 1 82 ? 26.468 0.736 -27.930 1.00 49.88 82 THR A C 1
ATOM 624 O O . THR A 1 82 ? 27.418 0.881 -27.162 1.00 49.88 82 THR A O 1
ATOM 627 N N . SER A 1 83 ? 26.501 1.317 -29.136 1.00 59.50 83 SER A N 1
ATOM 628 C CA . SER A 1 83 ? 27.677 2.092 -29.590 1.00 59.50 83 SER A CA 1
ATOM 629 C C . SER A 1 83 ? 27.366 3.284 -30.498 1.00 59.50 83 SER A C 1
ATOM 631 O O . SER A 1 83 ? 28.000 3.472 -31.535 1.00 59.50 83 SER A O 1
ATOM 633 N N . LYS A 1 84 ? 26.452 4.169 -30.081 1.00 56.84 84 LYS A N 1
ATOM 634 C CA . LYS A 1 84 ? 26.370 5.517 -30.670 1.00 56.84 84 LYS A CA 1
ATOM 635 C C . LYS A 1 84 ? 26.247 6.620 -29.628 1.00 56.84 84 LYS A C 1
ATOM 637 O O . LYS A 1 84 ? 25.296 7.394 -29.603 1.00 56.84 84 LYS A O 1
ATOM 642 N N . MET A 1 85 ? 27.262 6.699 -28.776 1.00 64.31 85 MET A N 1
ATOM 643 C CA . MET A 1 85 ? 27.519 7.880 -27.959 1.00 64.31 85 MET A CA 1
ATOM 644 C C . MET A 1 85 ? 28.985 8.286 -28.132 1.00 64.31 85 MET A C 1
ATOM 646 O O . MET A 1 85 ? 29.785 8.188 -27.210 1.00 64.31 85 MET A O 1
ATOM 650 N N . GLU A 1 86 ? 29.341 8.697 -29.351 1.00 59.50 86 GLU A N 1
ATOM 651 C CA . GLU A 1 86 ? 30.631 9.317 -29.655 1.00 59.50 86 GLU A CA 1
ATOM 652 C C . GLU A 1 86 ? 30.410 10.523 -30.586 1.00 59.50 86 GLU A C 1
ATOM 654 O O . GLU A 1 86 ? 29.772 10.408 -31.631 1.00 59.50 86 GLU A O 1
ATOM 659 N N . GLU A 1 87 ? 30.897 11.67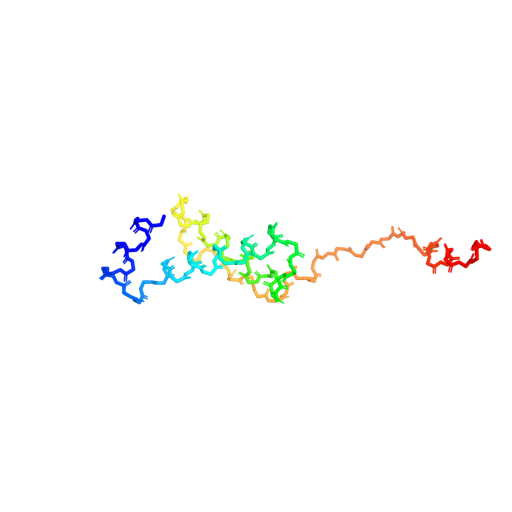1 -30.109 1.00 52.38 87 GLU A N 1
ATOM 660 C CA . GLU A 1 87 ? 31.114 12.963 -30.775 1.00 52.38 87 GLU A CA 1
ATOM 661 C C . GLU A 1 87 ? 29.922 13.721 -31.392 1.00 52.38 87 GLU A C 1
ATOM 663 O O . GLU A 1 87 ? 29.474 13.483 -32.513 1.00 52.38 87 GLU A O 1
ATOM 668 N N . VAL A 1 88 ? 29.520 14.789 -30.692 1.00 58.78 88 VAL A N 1
ATOM 669 C CA . VAL A 1 88 ? 29.200 16.068 -31.339 1.00 58.78 88 VAL A CA 1
ATOM 670 C C . VAL A 1 88 ? 30.072 17.155 -30.698 1.00 58.78 88 VAL A C 1
ATOM 672 O O . VAL A 1 88 ? 30.091 17.275 -29.473 1.00 58.78 88 VAL A O 1
ATOM 675 N N . ASP A 1 89 ? 30.832 17.835 -31.560 1.00 53.00 89 ASP A N 1
ATOM 676 C CA . ASP A 1 89 ? 31.769 18.956 -31.332 1.00 53.00 89 ASP A CA 1
ATOM 677 C C . ASP A 1 89 ? 31.210 20.073 -30.421 1.00 53.00 89 ASP A C 1
ATOM 679 O O . ASP A 1 89 ? 30.023 20.447 -30.599 1.00 53.00 89 ASP A O 1
#

Solvent-accessible surface area (backbone atoms only — not comparable to full-atom values): 5953 Å² total; per-residue (Å²): 110,70,67,58,52,52,49,43,69,76,40,81,76,42,62,71,56,53,52,50,53,51,50,54,50,54,52,49,36,48,77,71,74,40,81,71,94,54,62,66,62,53,50,54,52,52,52,52,51,52,30,59,77,71,70,49,69,80,84,81,57,80,74,87,54,87,65,76,74,71,77,65,77,81,81,87,81,76,98,80,80,92,82,85,88,76,89,82,134

Organism: Capitella teleta (NCBI:txid283909)

Sequence (89 aa):
MKQLKEKASGDKNDKSVKDLVNLLYETSLLSSGFSLEDPAVHAARIHRMIKLGLGIDEEDLPLPSEAASEEMPPLEGDDDDTSKMEEVD

pLDDT: mean 76.01, std 18.04, range [42.31, 96.44]

Nearest PDB structures (foldseek):
  7ry0-assembly1_B  TM=9.694E-01  e=2.630E-05  Homo sapiens
  8u1l-assembly1_A  TM=9.054E-01  e=7.030E-05  Trichoplusia ni
  8gae-assembly1_A  TM=8.192E-01  e=2.999E-05  Homo sapiens
  7kw7-assembly1_B  TM=8.461E-01  e=3.419E-05  Homo sapiens
  2o1t-assembly2_B  TM=8.243E-01  e=4.089E-03  Canis lupus familiaris

Secondary structure (DSSP, 8-state):
-HHHHHHHHH-TT-HHHHHHHHHHHHHHHHHTTPPPS-HHHHHHHHHHHHHHHHT--TTSS----GGGGS-S---------S-------

Foldseek 3Di:
DVVLVVVCVVPVPPPLSVLVVVLVVQVVCVVVVHDDPDPLVNVLSVVVVVCVVVVNDPPPDDRPDPCVVPPDDDPDDDPDDPDPPDDDD

Radius of gyration: 20.0 Å; Cα contacts (8 Å, |Δi|>4): 25; chains: 1; bounding box: 42×39×52 Å

Mean predicted aligned error: 14.54 Å

InterPro domains:
  IPR001404 Heat shock protein Hsp90 family [PF00183] (1-71)
  IPR037196 HSP90, C-terminal domain [G3DSA:1.20.120.790] (1-60)
  IPR037196 HSP90, C-terminal domain [SSF110942] (2-50)